Protein AF-F5T922-F1 (afdb_monomer)

Nearest PDB structures (foldseek):
  6jde-assembly2_A  TM=6.653E-01  e=3.713E-01  Escherichia coli K-12
  2cy4-assembly1_A-2  TM=5.438E-01  e=5.668E-01  Mus musculus
  7lc1-assembly2_D  TM=5.507E-01  e=7.667E-01  Homo sapiens
  5fby-assembly1_A  TM=4.965E-01  e=1.321E+00  Thermochaetoides thermophila DSM 1495
  7n6g-assembly1_1N  TM=4.254E-01  e=1.403E+00  Chlamydomonas reinhardtii

Solvent-accessible surface area (backbone atoms only — not comparable to full-atom values): 7107 Å² total; per-residue (Å²): 130,64,79,89,76,38,68,65,56,55,51,49,50,52,52,52,51,52,51,50,54,51,52,53,68,28,68,80,69,74,51,60,97,85,41,49,56,39,75,57,94,65,30,39,36,55,53,43,72,90,57,43,86,72,84,47,70,43,46,55,89,48,45,60,33,36,40,40,33,67,48,75,56,104,84,50,57,28,38,39,40,38,38,38,36,73,71,74,80,67,43,42,48,63,39,53,77,44,78,68,33,51,52,50,50,51,53,49,51,52,50,34,56,75,70,71,42,49,74,45,80,46,128

Secondary structure (DSSP, 8-state):
--GGG-HHHHHHHHHHHHHHHHHHHHHTTT--TT-SEEEETTEEEE--TTS--S--EEEGGGEEEEEEEEEEETTEEEEEEEEEESSSPPEEEEEESSHHHHHHHHHHHHHHHHTT--EEEE-

Radius of gyration: 17.1 Å; Cα contacts (8 Å, |Δi|>4): 175; chains: 1; bounding box: 42×33×53 Å

Sequence (123 aa):
MNPLFNPFNYLLLAVCAFWLFRRISILQTGGKFWEPFHIVGDTLYIHAAFYCIGRRVVPFSEMASVQISQGSGRGGRRYIVKIRRKKGITKYFMIGVNKRGLQKLEELKKALKKHRVGVKEWG

Structure (mmCIF, N/CA/C/O backbone):
data_AF-F5T922-F1
#
_entry.id   AF-F5T922-F1
#
loop_
_atom_site.group_PDB
_atom_site.id
_atom_site.type_symbol
_atom_site.label_atom_id
_atom_site.label_alt_id
_atom_site.label_comp_id
_atom_site.label_asym_id
_atom_site.label_entity_id
_atom_site.label_seq_id
_atom_site.pdbx_PDB_ins_code
_atom_site.Cartn_x
_atom_site.Cartn_y
_atom_site.Cartn_z
_atom_site.occupancy
_atom_site.B_iso_or_equiv
_atom_site.auth_seq_id
_atom_site.auth_comp_id
_atom_site.auth_asym_id
_atom_site.auth_atom_id
_atom_site.pdbx_PDB_model_num
ATOM 1 N N . MET A 1 1 ? 26.610 -2.809 -37.939 1.00 54.25 1 MET A N 1
ATOM 2 C CA . MET A 1 1 ? 25.897 -3.246 -36.716 1.00 54.25 1 MET A CA 1
ATOM 3 C C . MET A 1 1 ? 24.415 -3.324 -37.041 1.00 54.25 1 MET A C 1
ATOM 5 O O . MET A 1 1 ? 23.863 -2.318 -37.465 1.00 54.25 1 MET A O 1
ATOM 9 N N . ASN A 1 2 ? 23.790 -4.497 -36.919 1.00 55.84 2 ASN A N 1
ATOM 10 C CA . ASN A 1 2 ? 22.356 -4.644 -37.184 1.00 55.84 2 ASN A CA 1
ATOM 11 C C . ASN A 1 2 ? 21.555 -3.785 -36.188 1.00 55.84 2 ASN A C 1
ATOM 13 O O . ASN A 1 2 ? 21.751 -3.952 -34.982 1.00 55.84 2 ASN A O 1
ATOM 17 N N . PRO A 1 3 ? 20.643 -2.904 -36.640 1.00 61.34 3 PRO A N 1
ATOM 18 C CA . PRO A 1 3 ? 19.868 -2.034 -35.749 1.00 61.34 3 PRO A CA 1
ATOM 19 C C . PRO A 1 3 ? 19.006 -2.824 -34.749 1.00 61.34 3 PRO A C 1
ATOM 21 O O . PRO A 1 3 ? 18.688 -2.321 -33.676 1.00 61.34 3 PRO A O 1
ATOM 24 N N . LEU A 1 4 ? 18.696 -4.089 -35.048 1.00 59.31 4 LEU A N 1
ATOM 25 C CA . LEU A 1 4 ? 17.993 -5.010 -34.150 1.00 59.31 4 LEU A CA 1
ATOM 26 C C . LEU A 1 4 ? 18.775 -5.359 -32.870 1.00 59.31 4 LEU A C 1
ATOM 28 O O . LEU A 1 4 ? 18.150 -5.657 -31.863 1.00 59.31 4 LEU A O 1
ATOM 32 N N . PHE A 1 5 ? 20.111 -5.275 -32.875 1.00 61.69 5 PHE A N 1
ATOM 33 C CA . PHE A 1 5 ? 20.966 -5.637 -31.733 1.00 61.69 5 PHE A CA 1
ATOM 34 C C . PHE A 1 5 ? 21.501 -4.423 -30.957 1.00 61.69 5 PHE A C 1
ATOM 36 O O . PHE A 1 5 ? 22.471 -4.535 -30.208 1.00 61.69 5 PHE A O 1
ATOM 43 N N . ASN A 1 6 ? 20.895 -3.243 -31.124 1.00 79.12 6 ASN A N 1
ATOM 44 C CA . ASN A 1 6 ? 21.275 -2.076 -30.334 1.00 79.12 6 ASN A CA 1
ATOM 45 C C . ASN A 1 6 ? 20.669 -2.184 -28.916 1.00 79.12 6 ASN A C 1
ATOM 47 O O . ASN A 1 6 ? 19.439 -2.210 -28.800 1.00 79.12 6 ASN A O 1
ATOM 51 N N . PRO A 1 7 ? 21.473 -2.193 -27.831 1.00 80.31 7 PRO A N 1
ATOM 52 C CA . PRO A 1 7 ? 20.968 -2.226 -26.453 1.00 80.31 7 PRO A CA 1
ATOM 53 C C . PRO A 1 7 ? 19.975 -1.093 -26.147 1.00 80.31 7 PRO A C 1
ATOM 55 O O . PRO A 1 7 ? 19.072 -1.266 -25.329 1.00 80.31 7 PRO A O 1
ATOM 58 N N . PHE A 1 8 ? 20.080 0.038 -26.852 1.00 84.94 8 PHE A N 1
ATOM 59 C CA . PHE A 1 8 ? 19.135 1.146 -26.747 1.00 84.94 8 PHE A CA 1
ATOM 60 C C . PHE A 1 8 ? 17.705 0.764 -27.166 1.00 84.94 8 PHE A C 1
ATOM 62 O O . PHE A 1 8 ? 16.746 1.158 -26.505 1.00 84.94 8 PHE A O 1
ATOM 69 N N . ASN A 1 9 ? 17.545 -0.053 -28.211 1.00 85.25 9 ASN A N 1
ATOM 70 C CA . ASN A 1 9 ? 16.227 -0.480 -28.691 1.00 85.25 9 ASN A CA 1
ATOM 71 C C . ASN A 1 9 ? 15.551 -1.437 -27.702 1.00 85.25 9 ASN A C 1
ATOM 73 O O . ASN A 1 9 ? 14.354 -1.315 -27.443 1.00 85.25 9 ASN A O 1
ATOM 77 N N . TYR A 1 10 ? 16.322 -2.334 -27.079 1.00 86.25 10 TYR A N 1
ATOM 78 C CA . TYR A 1 10 ? 15.819 -3.195 -26.007 1.00 86.25 10 TYR A CA 1
ATOM 79 C C . TYR A 1 10 ? 15.434 -2.397 -24.759 1.00 86.25 10 TYR A C 1
ATOM 81 O O . TYR A 1 10 ? 14.396 -2.671 -24.157 1.00 86.25 10 TYR A O 1
ATOM 89 N N . LEU A 1 11 ? 16.227 -1.383 -24.392 1.00 88.81 11 LEU A N 1
ATOM 90 C CA . LEU A 1 11 ? 15.896 -0.480 -23.290 1.00 88.81 11 LEU A CA 1
ATOM 91 C C . LEU A 1 11 ? 14.587 0.270 -23.564 1.00 88.81 11 LEU A C 1
ATOM 93 O O . LEU A 1 11 ? 13.709 0.304 -22.701 1.00 88.81 11 LEU A O 1
ATOM 97 N N . LEU A 1 12 ? 14.430 0.829 -24.767 1.00 89.50 12 LEU A N 1
ATOM 98 C CA . LEU A 1 12 ? 13.218 1.539 -25.169 1.00 89.50 12 LEU A CA 1
ATOM 99 C C . LEU A 1 12 ? 11.993 0.616 -25.113 1.00 89.50 12 LEU A C 1
ATOM 101 O O . LEU A 1 12 ? 10.978 0.969 -24.514 1.00 89.50 12 LEU A O 1
ATOM 105 N N . LEU A 1 13 ? 12.110 -0.597 -25.663 1.00 89.06 13 LEU A N 1
ATOM 106 C CA . LEU A 1 13 ? 11.039 -1.590 -25.649 1.00 89.06 13 LEU A CA 1
ATOM 107 C C . LEU A 1 13 ? 10.670 -2.011 -24.220 1.00 89.06 13 LEU A C 1
ATO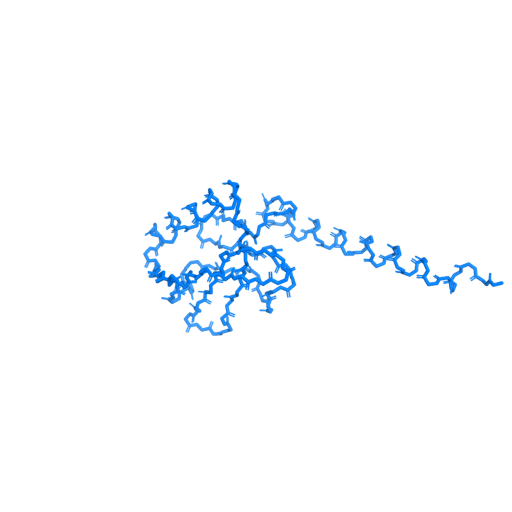M 109 O O . LEU A 1 13 ? 9.485 -2.105 -23.901 1.00 89.06 13 LEU A O 1
ATOM 113 N N . ALA A 1 14 ? 11.654 -2.180 -23.333 1.00 88.06 14 ALA A N 1
ATOM 114 C CA . ALA A 1 14 ? 11.418 -2.476 -21.922 1.00 88.06 14 ALA A CA 1
ATOM 115 C C . ALA A 1 14 ? 10.687 -1.331 -21.197 1.00 88.06 14 ALA A C 1
ATOM 117 O O . ALA A 1 14 ? 9.751 -1.584 -20.434 1.00 88.06 14 ALA A O 1
ATOM 118 N N . VAL A 1 15 ? 11.057 -0.073 -21.460 1.00 89.31 15 V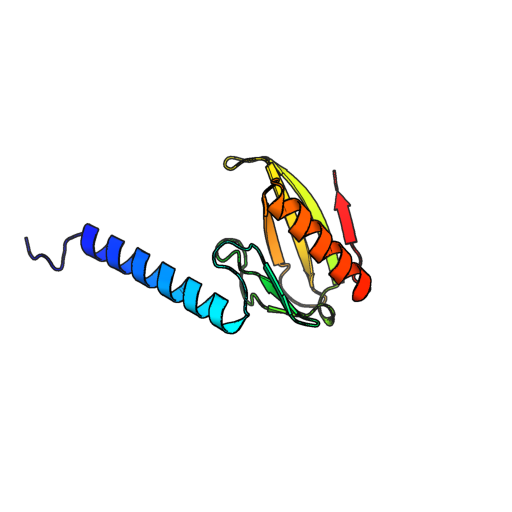AL A N 1
ATOM 119 C CA . VAL A 1 15 ? 10.378 1.107 -20.894 1.00 89.31 15 VAL A CA 1
ATOM 120 C C . VAL A 1 15 ? 8.937 1.208 -21.403 1.00 89.31 15 VAL A C 1
ATOM 122 O O . VAL A 1 15 ? 8.019 1.408 -20.603 1.00 89.31 15 VAL A O 1
ATOM 125 N N . CYS A 1 16 ? 8.712 1.013 -22.705 1.00 89.50 16 CYS A N 1
ATOM 126 C CA . CYS A 1 16 ? 7.376 0.999 -23.301 1.00 89.50 16 CYS A CA 1
ATOM 127 C C . CYS A 1 16 ? 6.509 -0.130 -22.728 1.00 89.50 16 CYS A C 1
ATOM 129 O O . CYS A 1 16 ? 5.378 0.118 -22.304 1.00 89.50 16 CYS A O 1
ATOM 131 N N . ALA A 1 17 ? 7.042 -1.352 -22.646 1.00 88.00 17 ALA A N 1
ATOM 132 C CA . ALA A 1 17 ? 6.344 -2.498 -22.070 1.00 88.00 17 ALA A CA 1
ATOM 133 C C . ALA A 1 17 ? 5.988 -2.262 -20.594 1.00 88.00 17 ALA A C 1
ATOM 135 O O . ALA A 1 17 ? 4.853 -2.509 -20.181 1.00 88.00 17 ALA A O 1
ATOM 136 N N . PHE A 1 18 ? 6.916 -1.710 -19.804 1.00 85.06 18 PHE A N 1
ATOM 137 C CA . PHE A 1 18 ? 6.659 -1.335 -18.414 1.00 85.06 18 PHE A CA 1
ATOM 138 C C . PHE A 1 18 ? 5.543 -0.288 -18.301 1.00 85.06 18 PHE A C 1
ATOM 140 O O . PHE A 1 18 ? 4.645 -0.419 -17.462 1.00 85.06 18 PHE A O 1
ATOM 147 N N . TRP A 1 19 ? 5.571 0.738 -19.153 1.00 85.12 19 TRP A N 1
ATOM 148 C CA . TRP A 1 19 ? 4.567 1.797 -19.156 1.00 85.12 19 TRP A CA 1
ATOM 149 C C . TRP A 1 19 ? 3.171 1.268 -19.509 1.00 85.12 19 TRP A C 1
ATOM 151 O O . TRP A 1 19 ? 2.204 1.571 -18.803 1.00 85.12 19 TRP A O 1
ATOM 161 N N . LEU A 1 20 ? 3.070 0.414 -20.532 1.00 85.00 20 LEU A N 1
ATOM 162 C CA . LEU A 1 20 ? 1.821 -0.242 -20.928 1.00 85.00 20 LEU A CA 1
ATOM 163 C C . LEU A 1 20 ? 1.293 -1.167 -19.828 1.00 85.00 20 LEU A C 1
ATOM 165 O O . LEU A 1 20 ? 0.130 -1.052 -19.441 1.00 85.00 20 LEU A O 1
ATOM 169 N N . PHE A 1 21 ? 2.147 -2.019 -19.253 1.00 82.25 21 PHE A N 1
ATOM 170 C CA . PHE A 1 21 ? 1.774 -2.905 -18.148 1.00 82.25 21 PHE A CA 1
ATOM 171 C C . PHE A 1 21 ? 1.206 -2.124 -16.957 1.00 82.25 21 PHE A C 1
ATOM 173 O O . PHE A 1 21 ? 0.165 -2.478 -16.395 1.00 82.25 21 PHE A O 1
ATOM 180 N N . ARG A 1 22 ? 1.864 -1.020 -16.581 1.00 76.25 22 ARG A N 1
ATOM 181 C CA . ARG A 1 22 ? 1.379 -0.125 -15.526 1.00 76.25 22 ARG A CA 1
ATOM 182 C C . ARG A 1 22 ? 0.019 0.458 -15.884 1.00 76.25 22 ARG A C 1
ATOM 184 O O . ARG A 1 22 ? -0.886 0.404 -15.054 1.00 76.25 22 ARG A O 1
ATOM 191 N N . ARG A 1 23 ? -0.139 0.979 -17.103 1.00 79.56 23 ARG A N 1
ATOM 192 C CA . ARG A 1 23 ? -1.385 1.607 -17.551 1.00 79.56 23 ARG A CA 1
ATOM 193 C C . ARG A 1 23 ? -2.557 0.626 -17.543 1.00 79.56 23 ARG A C 1
ATOM 195 O O . ARG A 1 23 ? -3.606 0.964 -17.006 1.00 79.56 23 ARG A O 1
ATOM 202 N N . ILE A 1 24 ? -2.356 -0.602 -18.019 1.00 77.88 24 ILE A N 1
ATOM 203 C CA . ILE A 1 24 ? -3.371 -1.667 -17.978 1.00 77.88 24 ILE A CA 1
ATOM 204 C C . ILE A 1 24 ? -3.730 -2.022 -16.528 1.00 77.88 24 ILE A C 1
ATOM 206 O O . ILE A 1 24 ? -4.907 -2.071 -16.176 1.00 77.88 24 ILE A O 1
ATOM 210 N N . SER A 1 25 ? -2.730 -2.182 -15.654 1.00 71.81 25 SER A N 1
ATOM 211 C CA . SER A 1 25 ? -2.946 -2.501 -14.233 1.00 71.81 25 SER A CA 1
ATOM 212 C C . SER A 1 25 ? -3.733 -1.427 -13.470 1.00 71.81 25 SER A C 1
ATOM 214 O O . SER A 1 25 ? -4.243 -1.721 -12.392 1.00 71.81 25 SER A O 1
ATOM 216 N N . ILE A 1 26 ? -3.771 -0.192 -13.970 1.00 72.50 26 ILE A N 1
ATOM 217 C CA . ILE A 1 26 ? -4.477 0.939 -13.359 1.00 72.50 26 ILE A CA 1
ATOM 218 C C . ILE A 1 26 ? -5.870 1.115 -13.969 1.00 72.50 26 ILE A C 1
ATOM 220 O O . ILE A 1 26 ? -6.819 1.394 -13.241 1.00 72.50 26 ILE A O 1
ATOM 224 N N . LEU A 1 27 ? -6.014 0.902 -15.282 1.00 72.94 27 LEU A N 1
ATOM 225 C CA . LEU A 1 27 ? -7.314 0.921 -15.964 1.00 72.94 27 LEU A CA 1
ATOM 226 C C . LEU A 1 27 ? -8.281 -0.116 -15.384 1.00 72.94 27 LEU A C 1
ATOM 228 O O . LEU A 1 27 ? -9.467 0.160 -15.267 1.00 72.94 27 LEU A O 1
ATOM 232 N N . GLN A 1 28 ? -7.770 -1.273 -14.956 1.00 67.00 28 GLN A N 1
ATOM 233 C CA . GLN A 1 28 ? -8.582 -2.306 -14.307 1.00 67.00 28 GLN A CA 1
ATOM 234 C C . GLN A 1 28 ? -9.137 -1.895 -12.933 1.00 67.00 28 GLN A C 1
ATOM 236 O O . GLN A 1 28 ? -10.056 -2.541 -12.441 1.00 67.00 28 GLN A O 1
ATOM 241 N N . THR A 1 29 ? -8.580 -0.867 -12.286 1.00 67.19 29 THR A N 1
ATOM 242 C CA . THR A 1 29 ? -8.900 -0.536 -10.888 1.00 67.19 29 THR A CA 1
ATOM 243 C C . THR A 1 29 ? -9.358 0.906 -10.671 1.00 67.19 29 THR A C 1
ATOM 245 O O . THR A 1 29 ? -9.859 1.191 -9.592 1.00 67.19 29 THR A O 1
ATOM 248 N N . GLY A 1 30 ? -9.195 1.814 -11.644 1.00 67.88 30 GLY A N 1
ATOM 249 C CA . GLY A 1 30 ? -9.692 3.200 -11.581 1.00 67.88 30 GLY A CA 1
ATOM 250 C C . GLY A 1 30 ? -8.771 4.231 -10.904 1.00 67.88 30 G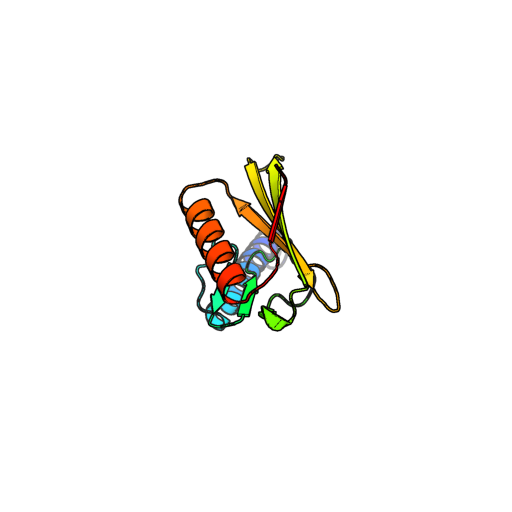LY A C 1
ATOM 251 O O . GLY A 1 30 ? -9.204 5.347 -10.626 1.00 67.88 30 GLY A O 1
ATOM 252 N N . GLY A 1 31 ? -7.503 3.894 -10.638 1.00 74.50 31 GLY A N 1
ATOM 253 C CA . GLY A 1 31 ? -6.542 4.786 -9.961 1.00 74.50 31 GLY A CA 1
ATOM 254 C C . GLY A 1 31 ? -5.772 5.747 -10.884 1.00 74.50 31 GLY A C 1
ATOM 255 O O . GLY A 1 31 ? -5.867 5.688 -12.108 1.00 74.50 31 GLY A O 1
ATOM 256 N N . LYS A 1 32 ? -4.936 6.627 -10.312 1.00 78.69 32 LYS A N 1
ATOM 257 C CA . LYS A 1 32 ? -3.954 7.425 -11.080 1.00 78.69 32 LYS A CA 1
ATOM 258 C C . LYS A 1 32 ? -2.614 6.702 -11.216 1.00 78.69 32 LYS A C 1
ATOM 260 O O . LYS A 1 32 ? -2.212 5.921 -10.357 1.00 78.69 32 LYS A O 1
ATOM 265 N N . PHE A 1 33 ? -1.848 7.049 -12.257 1.00 71.00 33 PHE A N 1
ATOM 266 C CA . PHE A 1 33 ? -0.581 6.374 -12.580 1.00 71.00 33 PHE A CA 1
ATOM 267 C C . PHE A 1 33 ? 0.466 6.377 -11.457 1.00 71.00 33 PHE A C 1
ATOM 269 O O . PHE A 1 33 ? 1.194 5.400 -11.268 1.00 71.00 33 PHE A O 1
ATOM 276 N N . TRP A 1 34 ? 0.519 7.468 -10.699 1.00 74.62 34 TRP A N 1
ATOM 277 C CA . TRP A 1 34 ? 1.488 7.687 -9.625 1.00 74.62 34 TRP A CA 1
ATOM 278 C C . TRP A 1 34 ? 0.886 7.532 -8.225 1.00 74.62 34 TRP A C 1
ATOM 280 O O . TRP A 1 34 ? 1.544 7.853 -7.237 1.00 74.62 34 TRP A O 1
ATOM 290 N N . GLU A 1 35 ? -0.360 7.065 -8.116 1.00 83.19 35 GLU A N 1
ATOM 291 C CA . GLU A 1 35 ? -0.952 6.804 -6.807 1.00 83.19 35 GLU A CA 1
ATOM 292 C C . GLU A 1 35 ? -0.378 5.516 -6.199 1.00 83.19 35 GLU A C 1
ATOM 294 O O . GLU A 1 35 ? -0.181 4.528 -6.911 1.00 83.19 35 GLU A O 1
ATOM 299 N N . PRO A 1 36 ? -0.088 5.501 -4.885 1.00 85.25 36 PRO A N 1
ATOM 300 C CA . PRO A 1 36 ? 0.452 4.318 -4.219 1.00 85.25 36 PRO A CA 1
ATOM 301 C C . PRO A 1 36 ? -0.591 3.198 -4.100 1.00 85.25 36 PRO A C 1
ATOM 303 O O . PRO A 1 36 ? -0.242 2.017 -4.167 1.00 85.25 36 PRO A O 1
ATOM 306 N N . PHE A 1 37 ? -1.865 3.563 -3.949 1.00 88.88 37 PHE A N 1
ATOM 307 C CA . PHE A 1 37 ? -3.003 2.657 -3.858 1.00 88.88 37 PHE A CA 1
ATOM 308 C C . PHE A 1 37 ? -4.294 3.366 -4.295 1.00 88.88 37 PHE A C 1
ATOM 310 O O . PHE A 1 37 ? -4.341 4.595 -4.369 1.00 88.88 37 PHE A O 1
ATOM 317 N N . HIS A 1 38 ? -5.338 2.581 -4.535 1.00 89.50 38 HIS A N 1
ATOM 318 C CA . HIS A 1 38 ? -6.696 3.034 -4.807 1.00 89.50 38 HIS A CA 1
ATOM 319 C C . HIS A 1 38 ? -7.691 2.178 -4.006 1.00 89.50 38 HIS A C 1
ATOM 321 O O . HIS A 1 38 ? -7.451 0.987 -3.808 1.00 89.50 38 HIS A O 1
ATOM 327 N N . ILE A 1 39 ? -8.770 2.769 -3.494 1.00 89.69 39 ILE A N 1
ATOM 328 C CA . ILE A 1 39 ? -9.782 2.064 -2.692 1.00 89.69 39 ILE A CA 1
ATOM 329 C C . ILE A 1 39 ? -11.089 2.079 -3.473 1.00 89.69 39 ILE A C 1
ATOM 331 O O . ILE A 1 39 ? -11.580 3.150 -3.815 1.00 89.69 39 ILE A O 1
ATOM 335 N N . VAL A 1 40 ? -11.658 0.899 -3.725 1.00 88.44 40 VAL A N 1
ATOM 336 C CA . VAL A 1 40 ? -12.969 0.755 -4.374 1.00 88.44 40 VAL A CA 1
ATOM 337 C C . VAL A 1 40 ? -13.836 -0.136 -3.502 1.00 88.44 40 VAL A C 1
ATOM 339 O O . VAL A 1 40 ? -13.521 -1.315 -3.314 1.00 88.44 40 VAL A O 1
ATOM 342 N N . GLY A 1 41 ? -14.909 0.439 -2.953 1.00 87.75 41 GLY A N 1
ATOM 343 C CA . GLY A 1 41 ? -15.789 -0.241 -2.001 1.00 87.75 41 GLY A CA 1
ATOM 344 C C . GLY A 1 41 ? -14.991 -0.823 -0.835 1.00 87.75 41 GLY A C 1
ATOM 345 O O . GLY A 1 41 ? -14.336 -0.087 -0.097 1.00 87.75 41 GLY A O 1
ATOM 346 N N . ASP A 1 42 ? -14.988 -2.152 -0.740 1.00 91.81 42 ASP A N 1
ATOM 347 C CA . ASP A 1 42 ? -14.380 -2.898 0.366 1.00 91.81 42 ASP A CA 1
ATOM 348 C C . ASP A 1 42 ? -12.979 -3.445 0.033 1.00 91.81 42 ASP A C 1
ATOM 350 O O . ASP A 1 42 ? -12.456 -4.330 0.722 1.00 91.81 42 ASP A O 1
ATOM 354 N N . THR A 1 43 ? -12.363 -2.954 -1.045 1.00 91.44 43 THR A N 1
ATOM 355 C CA . THR A 1 43 ? -11.103 -3.491 -1.562 1.00 91.44 43 THR A CA 1
ATOM 356 C C . THR A 1 43 ? -10.035 -2.421 -1.735 1.00 91.44 43 THR A C 1
ATOM 358 O O . THR A 1 43 ? -10.246 -1.391 -2.375 1.00 91.44 43 THR A O 1
ATOM 361 N N . LEU A 1 44 ? -8.845 -2.712 -1.205 1.00 91.06 44 LEU A N 1
ATOM 362 C CA . LEU A 1 44 ? -7.639 -1.921 -1.399 1.00 91.06 44 LEU A CA 1
ATOM 363 C C . LEU A 1 44 ? -6.820 -2.482 -2.567 1.00 91.06 44 LEU A C 1
ATOM 365 O O . LEU A 1 44 ? -6.331 -3.612 -2.522 1.00 91.06 44 LEU A O 1
ATOM 369 N N . TYR A 1 45 ? -6.614 -1.661 -3.588 1.00 88.62 45 TYR A N 1
ATOM 370 C CA . TYR A 1 45 ? -5.767 -1.953 -4.738 1.00 88.62 45 TYR A CA 1
ATOM 371 C C . TYR A 1 45 ? -4.417 -1.273 -4.569 1.00 88.62 45 TYR A C 1
ATOM 373 O O . TYR A 1 45 ? -4.329 -0.049 -4.539 1.00 88.62 45 TYR A O 1
ATOM 381 N N . ILE A 1 46 ? -3.343 -2.052 -4.463 1.00 87.44 46 ILE A N 1
ATOM 382 C CA . ILE A 1 46 ? -1.995 -1.507 -4.294 1.00 87.44 46 ILE A CA 1
ATOM 383 C C . ILE A 1 46 ? -1.326 -1.339 -5.660 1.00 87.44 46 ILE A C 1
ATOM 385 O O . ILE A 1 46 ? -1.141 -2.298 -6.410 1.00 87.44 46 ILE A O 1
ATOM 389 N N . HIS A 1 47 ? -0.907 -0.113 -5.966 1.00 80.00 47 HIS A N 1
ATOM 390 C CA . HIS A 1 47 ? -0.288 0.254 -7.238 1.00 80.00 47 HIS A CA 1
ATOM 391 C C . HIS A 1 47 ? 1.238 0.359 -7.169 1.00 80.00 47 HIS A C 1
ATOM 393 O O . HIS A 1 47 ? 1.875 0.468 -8.216 1.00 80.00 47 HIS A O 1
ATOM 399 N N . ALA A 1 48 ? 1.849 0.270 -5.986 1.00 69.94 48 ALA A N 1
ATOM 400 C CA . ALA A 1 48 ? 3.302 0.252 -5.805 1.00 69.94 48 ALA A CA 1
ATOM 401 C C . ALA A 1 48 ? 3.929 -1.074 -6.299 1.00 69.94 48 ALA A C 1
ATOM 403 O O . ALA A 1 48 ? 4.249 -1.969 -5.518 1.00 69.94 48 ALA A O 1
ATOM 404 N N . ALA A 1 49 ? 4.093 -1.201 -7.620 1.00 54.44 49 ALA A N 1
ATOM 405 C CA . ALA A 1 49 ? 4.439 -2.445 -8.315 1.00 54.44 49 ALA A CA 1
ATOM 406 C C . ALA A 1 49 ? 5.759 -3.106 -7.870 1.00 54.44 49 ALA A C 1
ATOM 408 O O . ALA A 1 49 ? 5.852 -4.327 -7.938 1.00 54.44 49 ALA A O 1
ATOM 409 N N . PHE A 1 50 ? 6.744 -2.332 -7.403 1.00 59.84 50 PHE A N 1
ATOM 410 C CA . PHE A 1 50 ? 8.071 -2.850 -7.034 1.00 59.84 50 PHE A CA 1
ATOM 411 C C . PHE A 1 50 ? 8.156 -3.428 -5.618 1.00 59.84 50 PHE A C 1
ATOM 413 O O . PHE A 1 50 ? 9.025 -4.245 -5.343 1.00 59.84 50 PHE A O 1
ATOM 420 N N . TYR A 1 51 ? 7.259 -3.022 -4.719 1.00 62.59 51 TYR A N 1
ATOM 421 C CA . TYR A 1 51 ? 7.327 -3.386 -3.300 1.00 62.59 51 TYR A CA 1
ATOM 422 C C . TYR A 1 51 ? 6.194 -4.330 -2.881 1.00 62.59 51 TYR A C 1
ATOM 424 O O . TYR A 1 51 ? 6.016 -4.608 -1.710 1.00 62.59 51 TYR A O 1
ATOM 432 N N . CYS A 1 52 ? 5.391 -4.841 -3.809 1.00 63.00 52 CYS A N 1
ATOM 433 C CA . CYS A 1 52 ? 4.302 -5.752 -3.474 1.00 63.00 52 CYS A CA 1
ATOM 434 C C . CYS A 1 52 ? 4.520 -7.113 -4.125 1.00 63.00 52 CYS A C 1
ATOM 436 O O . CYS A 1 52 ? 4.294 -7.280 -5.320 1.00 63.00 52 CYS A O 1
ATOM 438 N N . ILE A 1 53 ? 4.915 -8.096 -3.314 1.00 65.62 53 ILE A N 1
ATOM 439 C CA . ILE A 1 53 ? 5.042 -9.494 -3.739 1.00 65.62 53 ILE A CA 1
ATOM 440 C C . ILE A 1 53 ? 3.645 -10.127 -3.816 1.00 65.62 53 ILE A C 1
ATOM 442 O O . ILE A 1 53 ? 2.906 -10.131 -2.828 1.00 65.62 53 ILE A O 1
ATOM 446 N N . GLY A 1 54 ? 3.275 -10.689 -4.971 1.00 72.75 54 GLY A N 1
ATOM 447 C CA . GLY A 1 54 ? 2.019 -11.423 -5.199 1.00 72.75 54 GLY A CA 1
ATOM 448 C C . GLY A 1 54 ? 0.785 -10.541 -5.459 1.00 72.75 54 GLY A C 1
ATOM 449 O O . GLY A 1 54 ? 0.901 -9.403 -5.905 1.00 72.75 54 GLY A O 1
ATOM 450 N N . ARG A 1 55 ? -0.422 -11.063 -5.163 1.00 76.62 55 ARG A N 1
ATOM 451 C CA . ARG A 1 55 ? -1.715 -10.380 -5.419 1.00 76.62 55 ARG A CA 1
ATOM 452 C C . ARG A 1 55 ? -1.740 -8.955 -4.840 1.00 76.62 55 ARG A C 1
ATOM 454 O O . ARG A 1 55 ? -1.454 -8.779 -3.654 1.00 76.62 55 ARG A O 1
ATOM 461 N N . ARG A 1 56 ? -2.087 -7.973 -5.682 1.00 80.88 56 ARG A N 1
ATOM 462 C CA . ARG A 1 56 ? -2.150 -6.526 -5.368 1.00 80.88 56 ARG A CA 1
ATOM 463 C C . ARG A 1 56 ? -3.508 -6.058 -4.842 1.00 80.88 56 ARG A C 1
ATOM 465 O O . ARG A 1 56 ? -3.629 -4.945 -4.347 1.00 80.88 56 ARG A O 1
ATOM 472 N N . VAL A 1 57 ? -4.510 -6.918 -4.972 1.00 86.69 57 VAL A N 1
ATOM 473 C CA . VAL A 1 57 ? -5.880 -6.710 -4.510 1.00 86.69 57 VAL A CA 1
ATOM 474 C C . VAL A 1 57 ? -5.988 -7.263 -3.095 1.00 86.69 57 VAL A C 1
ATOM 476 O O . VAL A 1 57 ? -5.737 -8.453 -2.886 1.00 86.69 57 VAL A O 1
ATOM 479 N N . VAL A 1 58 ? -6.318 -6.406 -2.132 1.00 89.38 58 VAL A N 1
ATOM 480 C CA . VAL A 1 58 ? -6.445 -6.765 -0.718 1.00 89.38 58 VAL A CA 1
ATOM 481 C C . VAL A 1 58 ? -7.807 -6.291 -0.198 1.00 89.38 58 VAL A C 1
ATOM 483 O O . VAL A 1 58 ? -7.960 -5.116 0.133 1.00 89.38 58 VAL A O 1
ATOM 486 N N . PRO A 1 59 ? -8.805 -7.183 -0.115 1.00 92.81 59 PRO A N 1
ATOM 487 C CA . PRO A 1 59 ? -10.068 -6.896 0.558 1.00 92.81 59 PRO A CA 1
ATOM 488 C C . PRO A 1 59 ? -9.850 -6.550 2.035 1.00 92.81 59 PRO A C 1
ATOM 490 O O . PRO A 1 59 ? -9.031 -7.187 2.706 1.00 92.81 59 PRO A O 1
ATOM 493 N N . PHE A 1 60 ? -10.602 -5.587 2.575 1.00 94.12 60 PHE A N 1
ATOM 494 C CA . PHE A 1 60 ? -10.505 -5.231 3.999 1.00 94.12 60 PHE A CA 1
ATOM 495 C C . PHE A 1 60 ? -10.886 -6.401 4.916 1.00 94.12 60 PHE A C 1
ATOM 497 O O . PHE A 1 60 ? -10.282 -6.577 5.973 1.00 94.12 60 PHE A O 1
ATOM 504 N N . SER A 1 61 ? -11.812 -7.260 4.483 1.00 92.56 61 SER A N 1
ATOM 505 C CA . SER A 1 61 ? -12.233 -8.469 5.207 1.00 92.56 61 SER A CA 1
ATOM 506 C C . SER A 1 61 ? -11.092 -9.467 5.455 1.00 92.56 61 SER A C 1
ATOM 508 O O . SER A 1 61 ? -11.122 -10.218 6.436 1.00 92.56 61 SER A O 1
ATOM 510 N N . GLU A 1 62 ? -10.063 -9.459 4.606 1.00 93.50 62 GLU A N 1
ATOM 511 C CA . GLU A 1 62 ? -8.889 -10.327 4.709 1.00 93.50 62 GLU A CA 1
ATOM 512 C C . GLU A 1 62 ? -7.757 -9.713 5.547 1.00 93.50 62 GLU A C 1
ATOM 514 O O . GLU A 1 62 ? -6.767 -10.392 5.844 1.00 93.50 62 GLU A O 1
ATOM 519 N N . MET A 1 63 ? -7.873 -8.441 5.936 1.00 93.94 63 MET A N 1
ATOM 520 C CA . MET A 1 63 ? -6.882 -7.764 6.765 1.00 93.94 63 MET A CA 1
ATOM 521 C C . MET A 1 63 ? -7.056 -8.181 8.229 1.00 93.94 63 MET A C 1
ATOM 523 O O . MET A 1 63 ? -8.155 -8.172 8.776 1.00 93.94 63 MET A O 1
ATOM 527 N N . ALA A 1 64 ? -5.956 -8.568 8.870 1.00 94.00 64 ALA A N 1
ATOM 528 C CA . ALA A 1 64 ? -5.913 -8.840 10.304 1.00 94.00 64 ALA A CA 1
ATOM 529 C C . ALA A 1 64 ? -5.532 -7.575 11.083 1.00 94.00 64 ALA A C 1
ATOM 531 O O . ALA A 1 64 ? -6.106 -7.276 12.122 1.00 94.00 64 ALA A O 1
ATOM 532 N N . SER A 1 65 ? -4.542 -6.834 10.585 1.00 93.81 65 SER A N 1
ATOM 533 C CA . SER A 1 65 ? -4.144 -5.532 11.126 1.00 93.81 65 SER A CA 1
ATOM 534 C C . SER A 1 65 ? -3.319 -4.759 10.108 1.00 93.81 65 SER A C 1
ATOM 536 O O . SER A 1 65 ? -2.691 -5.341 9.217 1.00 93.81 65 SER A O 1
ATOM 538 N N . VAL A 1 66 ? -3.295 -3.442 10.271 1.00 95.12 66 VAL A N 1
ATOM 539 C CA . VAL A 1 66 ? -2.440 -2.543 9.504 1.00 95.12 66 VAL A CA 1
ATOM 540 C C . VAL A 1 66 ? -1.492 -1.834 10.455 1.00 95.12 66 VAL A C 1
ATOM 542 O O . VAL A 1 66 ? -1.902 -1.299 11.481 1.00 95.12 66 VAL A O 1
ATOM 545 N N . GLN A 1 67 ? -0.210 -1.854 10.122 1.00 94.69 67 GLN A N 1
ATOM 546 C CA . GLN A 1 67 ? 0.829 -1.114 10.818 1.00 94.69 67 GLN A CA 1
ATOM 547 C C . GLN A 1 67 ? 1.288 0.025 9.918 1.00 94.69 67 GLN A C 1
ATOM 549 O O . GLN A 1 67 ? 1.567 -0.194 8.739 1.00 94.69 67 GLN A O 1
ATOM 554 N N . ILE A 1 68 ? 1.346 1.228 10.469 1.00 94.25 68 ILE A N 1
ATOM 555 C CA . ILE A 1 68 ? 1.817 2.422 9.777 1.00 94.25 68 ILE A CA 1
ATOM 556 C C . ILE A 1 68 ? 3.014 2.927 10.566 1.00 94.25 68 ILE A C 1
ATOM 558 O O . ILE A 1 68 ? 2.874 3.257 11.740 1.00 94.25 68 ILE A O 1
ATOM 562 N N . SER A 1 69 ? 4.182 2.966 9.937 1.00 92.00 69 SER A N 1
ATOM 563 C CA . SER A 1 69 ? 5.388 3.528 10.541 1.00 92.00 69 SER A CA 1
ATOM 564 C C . SER A 1 69 ? 5.996 4.592 9.647 1.00 92.00 69 SER A C 1
ATOM 566 O O . SER A 1 69 ? 5.832 4.562 8.424 1.00 92.00 69 SER A O 1
ATOM 568 N N . GLN A 1 70 ? 6.693 5.551 10.243 1.00 90.44 70 GLN A N 1
ATOM 569 C CA . GLN A 1 70 ? 7.498 6.491 9.479 1.00 90.44 70 GLN A CA 1
ATOM 570 C C . GLN A 1 70 ? 8.905 5.918 9.276 1.00 90.44 70 GLN A C 1
ATOM 572 O O . GLN A 1 70 ? 9.497 5.338 10.177 1.00 90.44 70 GLN A O 1
ATOM 577 N N . GLY A 1 71 ? 9.440 6.049 8.064 1.00 84.12 71 GLY A N 1
ATOM 578 C CA . GLY A 1 71 ? 10.793 5.623 7.724 1.00 84.12 71 GLY A CA 1
ATOM 579 C C . GLY A 1 71 ? 11.511 6.668 6.877 1.00 84.12 71 GLY A C 1
ATOM 580 O O . GLY A 1 71 ? 10.895 7.390 6.086 1.00 84.12 71 GLY A O 1
ATOM 581 N N . SER A 1 72 ? 12.828 6.749 7.030 1.00 78.94 72 SER A N 1
ATOM 582 C CA . SER A 1 72 ? 13.721 7.561 6.202 1.00 78.94 72 SER A CA 1
ATOM 583 C C . SER A 1 72 ? 14.716 6.655 5.469 1.00 78.94 72 SER A C 1
ATOM 585 O O . SER A 1 72 ? 15.152 5.632 5.987 1.00 78.94 72 SER A O 1
ATOM 587 N N . GLY A 1 73 ? 15.052 6.999 4.225 1.00 70.12 73 GLY A N 1
ATOM 588 C CA . GLY A 1 73 ? 16.034 6.257 3.430 1.00 70.12 73 GLY A CA 1
ATOM 589 C C . GLY A 1 73 ? 16.521 7.058 2.225 1.00 70.12 73 GLY A C 1
ATOM 590 O O . GLY A 1 73 ? 16.176 8.232 2.081 1.00 70.12 73 GLY A O 1
ATOM 591 N N . ARG A 1 74 ? 17.264 6.408 1.313 1.00 64.88 74 ARG A N 1
ATOM 592 C CA . ARG A 1 74 ? 17.875 7.009 0.098 1.00 64.88 74 ARG A CA 1
ATOM 593 C C . ARG A 1 74 ? 16.901 7.718 -0.867 1.00 64.88 74 ARG A C 1
ATOM 595 O O . ARG A 1 74 ? 17.336 8.281 -1.859 1.00 64.88 74 ARG A O 1
ATOM 602 N N . GLY A 1 75 ? 15.598 7.723 -0.583 1.00 67.00 75 GLY A N 1
ATOM 603 C CA . GLY A 1 75 ? 14.568 8.415 -1.361 1.00 67.00 75 GLY A CA 1
ATOM 604 C C . GLY A 1 75 ? 13.609 9.265 -0.520 1.00 67.00 75 GLY A C 1
ATOM 605 O O . GLY A 1 75 ? 12.436 9.383 -0.889 1.00 67.00 75 GLY A O 1
ATOM 606 N N . GLY A 1 76 ? 14.085 9.801 0.610 1.00 81.12 76 GLY A N 1
ATOM 607 C CA . GLY A 1 76 ? 13.358 10.728 1.482 1.00 81.12 76 GLY A CA 1
ATOM 608 C C . GLY A 1 76 ? 12.518 10.060 2.574 1.00 81.12 76 GLY A C 1
ATOM 609 O O . GLY A 1 76 ? 12.523 8.838 2.735 1.00 81.12 76 GLY A O 1
ATOM 610 N N . ARG A 1 77 ? 11.792 10.885 3.341 1.00 87.12 77 ARG A N 1
ATOM 611 C CA . ARG A 1 77 ? 10.855 10.421 4.377 1.00 87.12 77 ARG A CA 1
ATOM 612 C C . ARG A 1 77 ? 9.595 9.840 3.737 1.00 87.12 77 ARG A C 1
ATOM 614 O O . ARG A 1 77 ? 9.023 10.433 2.816 1.00 87.12 77 ARG A O 1
ATOM 621 N N . ARG A 1 78 ? 9.154 8.684 4.228 1.00 89.12 78 ARG A N 1
ATOM 622 C CA . ARG A 1 78 ? 7.983 7.950 3.734 1.00 89.12 78 ARG A CA 1
ATOM 623 C C . ARG A 1 78 ? 7.231 7.312 4.896 1.00 89.12 78 ARG A C 1
ATOM 625 O O . ARG A 1 78 ? 7.842 6.913 5.881 1.00 89.12 78 ARG A O 1
ATOM 632 N N . TYR A 1 79 ? 5.923 7.166 4.749 1.00 90.69 79 TYR A N 1
ATOM 633 C CA . TYR A 1 79 ? 5.138 6.254 5.573 1.00 90.69 79 TYR A CA 1
ATOM 634 C C . TYR A 1 79 ? 5.192 4.863 4.958 1.00 90.69 79 TYR A C 1
ATOM 636 O O . TYR A 1 79 ? 4.920 4.693 3.768 1.00 90.69 79 TYR A O 1
ATOM 644 N N . ILE A 1 80 ? 5.541 3.872 5.763 1.00 90.19 80 ILE A N 1
ATOM 645 C CA . ILE A 1 80 ? 5.529 2.463 5.406 1.00 90.19 80 ILE A CA 1
ATOM 646 C C . ILE A 1 80 ? 4.233 1.881 5.955 1.00 90.19 80 ILE A C 1
ATOM 648 O O . ILE A 1 80 ? 3.996 1.877 7.161 1.00 90.19 80 ILE A O 1
ATOM 652 N N . VAL A 1 81 ? 3.386 1.391 5.056 1.00 92.06 81 VAL A N 1
ATOM 653 C CA . VAL A 1 81 ? 2.137 0.722 5.407 1.00 92.06 81 VAL A CA 1
ATOM 654 C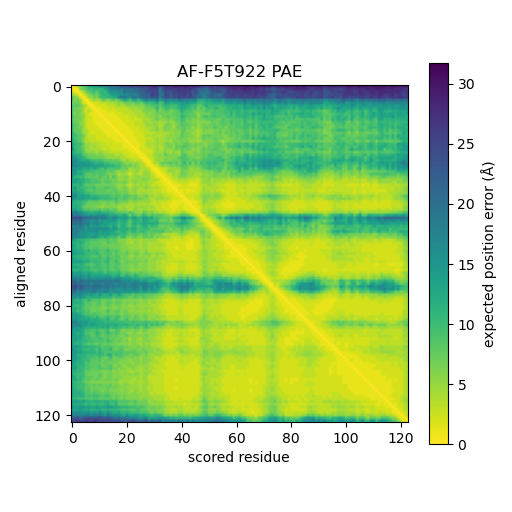 C . VAL A 1 81 ? 2.340 -0.774 5.250 1.00 92.06 81 VAL A C 1
ATOM 656 O O . VAL A 1 81 ? 2.581 -1.264 4.147 1.00 92.06 81 VAL A O 1
ATOM 659 N N . LYS A 1 82 ? 2.225 -1.505 6.3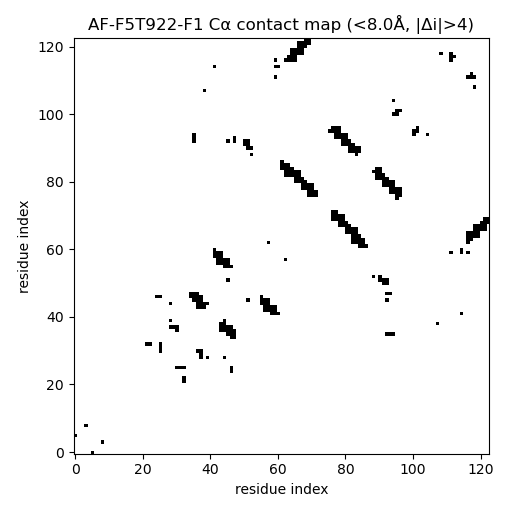57 1.00 92.12 82 LYS A N 1
ATOM 660 C CA . LYS A 1 82 ? 2.334 -2.960 6.426 1.00 92.12 82 LYS A CA 1
ATOM 661 C C . LYS A 1 82 ? 0.975 -3.561 6.765 1.00 92.12 82 LYS A C 1
ATOM 663 O O . LYS A 1 82 ? 0.453 -3.374 7.859 1.00 92.12 82 LYS A O 1
ATOM 668 N N . ILE A 1 83 ? 0.414 -4.322 5.835 1.00 92.94 83 ILE A N 1
ATOM 669 C CA . ILE A 1 83 ? -0.877 -4.993 5.981 1.00 92.94 83 ILE A CA 1
ATOM 670 C C . ILE A 1 83 ? -0.632 -6.460 6.297 1.00 92.94 83 ILE A C 1
ATOM 672 O O . ILE A 1 83 ? -0.241 -7.249 5.429 1.00 92.94 83 ILE A O 1
ATOM 676 N N . ARG A 1 84 ? -0.906 -6.839 7.544 1.00 92.94 84 ARG A N 1
ATOM 677 C CA . ARG A 1 84 ? -0.933 -8.238 7.957 1.00 92.94 84 ARG A CA 1
ATOM 678 C C . ARG A 1 84 ? -2.275 -8.826 7.543 1.00 92.94 84 ARG A C 1
ATOM 680 O O . ARG A 1 84 ? -3.321 -8.363 7.994 1.00 92.94 84 ARG A O 1
ATOM 687 N N . ARG A 1 85 ? -2.252 -9.845 6.687 1.00 92.31 85 ARG A N 1
ATOM 688 C CA . ARG A 1 85 ? -3.457 -10.577 6.273 1.00 92.31 85 ARG A CA 1
ATOM 689 C C . ARG A 1 85 ? -3.773 -11.689 7.271 1.00 92.31 85 ARG A C 1
ATOM 691 O O . ARG A 1 85 ? -2.871 -12.198 7.932 1.00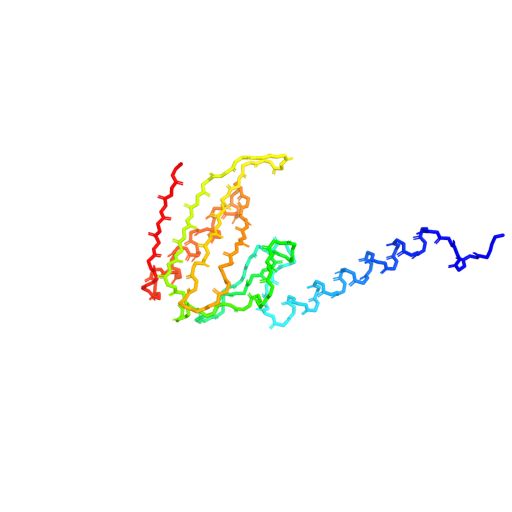 92.31 85 ARG A O 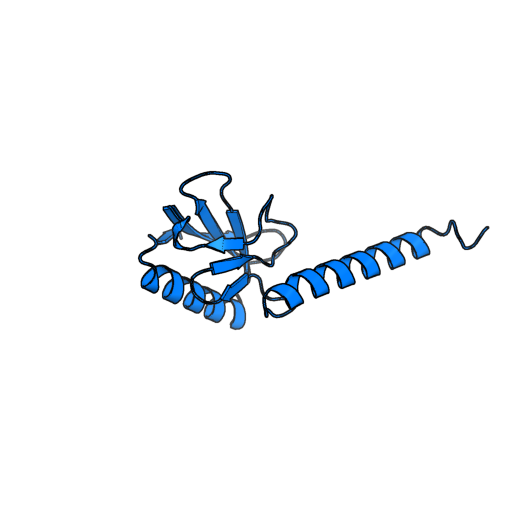1
ATOM 698 N N . LYS A 1 86 ? -5.048 -12.072 7.359 1.00 92.44 86 LYS A N 1
ATOM 699 C CA . LYS A 1 86 ? -5.504 -13.225 8.155 1.00 92.44 86 LYS A CA 1
ATOM 700 C C . LYS A 1 86 ? -4.874 -14.528 7.656 1.00 92.44 86 LYS A C 1
ATOM 702 O O . LYS A 1 86 ? -4.526 -15.386 8.456 1.00 92.44 86 LYS A O 1
ATOM 707 N N . LYS A 1 87 ? -4.702 -14.650 6.335 1.00 88.44 87 LYS A N 1
ATOM 708 C CA . LYS A 1 87 ? -4.009 -15.758 5.667 1.00 88.44 87 LYS A CA 1
ATOM 709 C C . LYS A 1 87 ? -3.104 -15.229 4.546 1.00 88.44 87 LYS A C 1
ATOM 711 O O . LYS A 1 87 ? -3.479 -14.315 3.808 1.00 88.44 87 LYS A O 1
ATOM 716 N N . GLY A 1 88 ? -1.926 -15.833 4.401 1.00 85.75 88 GLY A N 1
ATOM 717 C CA . GLY A 1 88 ? -0.961 -15.538 3.338 1.00 85.75 88 GLY A CA 1
ATOM 718 C C . GLY A 1 88 ? 0.031 -14.410 3.646 1.00 85.75 88 GLY A C 1
ATOM 719 O O . GLY A 1 88 ? 0.210 -13.989 4.786 1.00 85.75 88 GLY A O 1
ATOM 720 N N . ILE A 1 89 ? 0.700 -13.934 2.593 1.00 87.62 89 ILE A N 1
ATOM 721 C CA . ILE A 1 89 ? 1.847 -13.017 2.684 1.00 87.62 89 ILE A CA 1
ATOM 722 C C . ILE A 1 89 ? 1.405 -11.609 3.114 1.00 87.62 89 ILE A C 1
ATOM 724 O O . ILE A 1 89 ? 0.445 -11.049 2.571 1.00 87.62 89 ILE A O 1
ATOM 728 N N . THR A 1 90 ? 2.154 -11.030 4.057 1.00 89.50 90 THR A N 1
ATOM 729 C CA . THR A 1 90 ? 2.029 -9.627 4.482 1.00 89.50 90 THR A CA 1
ATOM 730 C C . THR A 1 90 ? 2.360 -8.688 3.325 1.00 89.50 90 THR A C 1
ATOM 732 O O . THR A 1 90 ? 3.356 -8.873 2.629 1.00 89.50 90 THR A O 1
ATOM 735 N N . LYS A 1 91 ? 1.542 -7.656 3.126 1.00 89.56 91 LYS A N 1
ATOM 736 C CA . LYS A 1 91 ? 1.737 -6.678 2.049 1.00 89.56 91 LYS A CA 1
ATOM 737 C C . LYS A 1 91 ? 2.366 -5.412 2.594 1.00 89.56 91 LYS A C 1
ATOM 739 O O . LYS A 1 91 ? 2.062 -5.012 3.714 1.00 89.56 91 LYS A O 1
ATOM 744 N N . TYR A 1 92 ? 3.223 -4.786 1.800 1.00 88.38 92 TYR A N 1
ATOM 745 C CA . TYR A 1 92 ? 3.877 -3.540 2.159 1.00 88.38 92 TYR A CA 1
ATOM 746 C C . TYR A 1 92 ? 3.827 -2.563 0.991 1.00 88.38 92 TYR A C 1
ATOM 748 O O . TYR A 1 92 ? 4.012 -2.935 -0.165 1.00 88.38 92 TYR A O 1
ATOM 756 N N . PHE A 1 93 ? 3.559 -1.301 1.291 1.00 88.81 93 PHE A N 1
ATOM 757 C CA . PHE A 1 93 ? 3.701 -0.215 0.331 1.00 88.81 93 PHE A CA 1
ATOM 758 C C . PHE A 1 93 ? 4.098 1.067 1.049 1.00 88.81 93 PHE A C 1
ATOM 760 O O . PHE A 1 93 ? 4.005 1.174 2.271 1.00 88.81 93 PHE A O 1
ATOM 767 N N . MET A 1 94 ? 4.582 2.033 0.276 1.00 88.06 94 MET A N 1
ATOM 768 C CA . MET A 1 94 ? 5.091 3.291 0.803 1.00 88.06 94 MET A CA 1
ATOM 769 C C . MET A 1 94 ? 4.246 4.456 0.302 1.00 88.06 94 MET A C 1
ATOM 771 O O . MET A 1 94 ? 3.840 4.484 -0.860 1.00 88.06 94 MET A O 1
ATOM 775 N N . ILE A 1 95 ? 4.034 5.437 1.171 1.00 89.81 95 ILE A N 1
ATOM 776 C CA . ILE A 1 95 ? 3.402 6.715 0.853 1.00 89.81 95 ILE A CA 1
ATOM 777 C C . ILE A 1 95 ? 4.431 7.816 1.119 1.00 89.81 95 ILE A C 1
ATOM 779 O O . ILE A 1 95 ? 5.059 7.849 2.175 1.00 89.81 95 ILE A O 1
ATOM 783 N N . GLY A 1 96 ? 4.639 8.713 0.156 1.00 87.81 96 GLY A N 1
ATOM 784 C CA . GLY A 1 96 ? 5.555 9.842 0.333 1.00 87.81 96 GLY A CA 1
ATOM 785 C C . GLY A 1 96 ? 5.039 10.851 1.362 1.00 87.81 96 GLY A C 1
ATOM 786 O O . GLY A 1 96 ? 3.837 11.102 1.434 1.00 87.81 96 GLY A O 1
ATOM 787 N N . VAL A 1 97 ? 5.945 11.471 2.124 1.00 88.94 97 VAL A N 1
ATOM 788 C CA . VAL A 1 97 ? 5.602 12.569 3.045 1.00 88.94 97 VAL A CA 1
ATOM 789 C C . VAL A 1 97 ? 5.481 13.873 2.248 1.00 88.94 97 VAL A C 1
ATOM 791 O O . VAL A 1 97 ? 6.390 14.694 2.202 1.00 88.94 97 VAL A O 1
ATOM 794 N N . ASN A 1 98 ? 4.361 14.034 1.545 1.00 89.00 98 ASN A N 1
ATOM 795 C CA . ASN A 1 98 ? 3.978 15.266 0.855 1.00 89.00 98 ASN A CA 1
ATOM 796 C C . ASN A 1 98 ? 2.473 15.526 1.052 1.00 89.00 98 ASN A C 1
ATOM 798 O O . ASN A 1 98 ? 1.755 14.647 1.527 1.00 89.00 98 ASN A O 1
ATOM 802 N N . LYS A 1 99 ? 1.974 16.716 0.680 1.00 90.00 99 LYS A N 1
ATOM 803 C CA . LYS A 1 99 ? 0.560 17.097 0.898 1.00 90.00 99 LYS A CA 1
ATOM 804 C C . LYS A 1 99 ? -0.433 16.048 0.367 1.00 90.00 99 LYS A C 1
ATOM 806 O O . LYS A 1 99 ? -1.364 15.673 1.071 1.00 90.00 99 LYS A O 1
ATOM 811 N N . ARG A 1 100 ? -0.198 15.522 -0.842 1.00 88.38 100 ARG A N 1
ATOM 812 C CA . ARG A 1 100 ? -1.054 14.493 -1.467 1.00 88.38 100 ARG A CA 1
ATOM 813 C C . ARG A 1 100 ? -0.965 13.145 -0.747 1.00 88.38 100 ARG A C 1
ATOM 815 O O . ARG A 1 100 ? -1.968 12.462 -0.586 1.00 88.38 100 ARG A O 1
ATOM 822 N N . GLY A 1 101 ? 0.232 12.760 -0.315 1.00 89.69 101 GLY A N 1
ATOM 823 C CA . GLY A 1 101 ? 0.482 11.528 0.422 1.00 89.69 101 GLY A CA 1
ATOM 824 C C . GLY A 1 101 ? -0.172 11.540 1.798 1.00 89.69 101 GLY A C 1
ATOM 825 O O . GLY A 1 101 ? -0.775 10.546 2.179 1.00 89.69 101 GLY A O 1
ATOM 826 N N . LEU A 1 102 ? -0.141 12.675 2.500 1.00 91.75 102 LEU A N 1
ATOM 827 C CA . LEU A 1 102 ? -0.842 12.852 3.774 1.00 91.75 102 LEU A CA 1
ATOM 828 C C . LEU A 1 102 ? -2.362 12.738 3.608 1.00 91.75 102 LEU A C 1
ATOM 830 O O . LEU A 1 102 ? -2.991 11.990 4.350 1.00 91.75 102 LEU A O 1
ATOM 834 N N . GLN A 1 103 ? -2.936 13.386 2.587 1.00 93.25 103 GLN A N 1
ATOM 835 C CA . GLN A 1 103 ? -4.361 13.243 2.257 1.00 93.25 103 GLN A CA 1
ATOM 836 C C . GLN A 1 103 ? -4.733 11.781 1.976 1.00 93.25 103 GLN A C 1
ATOM 838 O O . GLN A 1 103 ? -5.713 11.27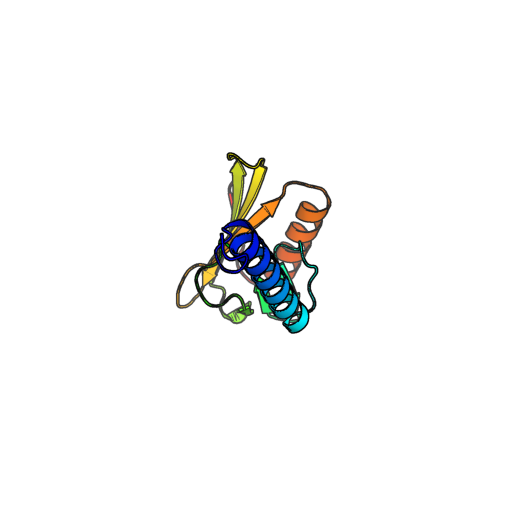1 2.514 1.00 93.25 103 GLN A O 1
ATOM 843 N N . LYS A 1 104 ? -3.917 11.075 1.183 1.00 91.75 104 LYS A N 1
ATOM 844 C CA . LYS A 1 104 ? -4.119 9.648 0.902 1.00 91.75 104 LYS A CA 1
ATOM 845 C C . LYS A 1 104 ? -3.983 8.788 2.156 1.00 91.75 104 LYS A C 1
ATOM 847 O O . LYS A 1 104 ? -4.768 7.869 2.355 1.00 91.75 104 LYS A O 1
ATOM 852 N N . LEU A 1 105 ? -3.015 9.075 3.020 1.00 93.12 105 LEU A N 1
ATOM 853 C CA . LEU A 1 105 ? -2.854 8.362 4.282 1.00 93.12 105 LEU A CA 1
ATOM 854 C C . LEU A 1 105 ? -4.096 8.525 5.169 1.00 93.12 105 LEU A C 1
ATOM 856 O O . LEU A 1 105 ? -4.557 7.553 5.761 1.00 93.12 105 LEU A O 1
ATOM 860 N N . GLU A 1 106 ? -4.663 9.727 5.235 1.00 93.75 106 GLU A N 1
ATOM 861 C CA . GLU A 1 106 ? -5.890 9.989 5.986 1.00 93.75 106 GLU A CA 1
ATOM 862 C C . GLU A 1 106 ? -7.108 9.274 5.376 1.00 93.75 106 GLU A C 1
ATOM 864 O O . GLU A 1 106 ? -7.889 8.660 6.104 1.00 93.75 106 GLU A O 1
ATOM 869 N N . GLU A 1 107 ? -7.237 9.280 4.045 1.00 94.06 107 GLU A N 1
ATOM 870 C CA . GLU A 1 107 ? -8.253 8.517 3.304 1.00 94.06 107 GLU A CA 1
ATOM 871 C C . GLU A 1 107 ? -8.177 7.018 3.643 1.00 94.06 107 GLU A C 1
ATOM 873 O O . GLU A 1 107 ? -9.188 6.394 3.974 1.00 94.06 107 GLU A O 1
ATOM 878 N N . LEU A 1 108 ? -6.964 6.456 3.664 1.00 94.12 108 LEU A N 1
ATOM 879 C CA . LEU A 1 108 ? -6.726 5.071 4.061 1.00 94.12 108 LEU A CA 1
ATOM 880 C C . LEU A 1 108 ? -7.137 4.815 5.514 1.00 94.12 108 LEU A C 1
ATOM 882 O O . LEU A 1 108 ? -7.833 3.838 5.783 1.00 94.12 108 LEU A O 1
ATOM 886 N N . LYS A 1 109 ? -6.738 5.681 6.454 1.00 94.38 109 LYS A N 1
ATOM 887 C CA . LYS A 1 109 ? -7.111 5.544 7.873 1.00 94.38 109 LYS A CA 1
ATOM 888 C C . LYS A 1 109 ? -8.633 5.578 8.055 1.00 94.38 109 LYS A C 1
ATOM 890 O O . LYS A 1 109 ? -9.174 4.755 8.794 1.00 94.38 109 LYS A O 1
ATOM 895 N N . LYS A 1 110 ? -9.336 6.473 7.349 1.00 95.00 110 LYS A N 1
ATOM 896 C CA . LYS A 1 110 ? -10.809 6.554 7.358 1.00 95.00 110 LYS A CA 1
ATOM 897 C C . LYS A 1 110 ? -11.447 5.270 6.832 1.00 95.00 110 LYS A C 1
ATOM 899 O O . LYS A 1 110 ? -12.349 4.741 7.480 1.00 95.00 110 LYS A O 1
ATOM 904 N N . ALA A 1 111 ? -10.953 4.734 5.717 1.00 94.56 111 ALA A N 1
ATOM 905 C CA . ALA A 1 111 ? -11.440 3.470 5.168 1.00 94.56 111 ALA A CA 1
ATOM 906 C C . ALA A 1 111 ? -11.204 2.298 6.137 1.00 94.56 111 ALA A C 1
ATOM 908 O O . ALA A 1 111 ? -12.131 1.556 6.451 1.00 94.56 111 ALA A O 1
ATOM 909 N N . LEU A 1 112 ? -10.000 2.174 6.701 1.00 94.69 112 LEU A N 1
ATOM 910 C CA . LEU A 1 112 ? -9.681 1.126 7.677 1.00 94.69 112 LEU A CA 1
ATOM 911 C C . LEU A 1 112 ? -10.589 1.195 8.911 1.00 94.69 112 LEU A C 1
ATOM 913 O O . LEU A 1 112 ? -11.102 0.164 9.350 1.00 94.69 112 LEU A O 1
ATOM 917 N N . LYS A 1 113 ? -10.855 2.405 9.420 1.00 94.38 113 LYS A N 1
ATOM 918 C CA . LYS A 1 113 ? -11.793 2.629 10.527 1.00 94.38 113 LYS A CA 1
ATOM 919 C C . LYS A 1 113 ? -13.217 2.208 10.156 1.00 94.38 113 LYS A C 1
ATOM 921 O O . LYS A 1 113 ? -13.857 1.508 10.938 1.00 94.38 113 LYS A O 1
ATOM 926 N N . LYS A 1 114 ? -13.694 2.575 8.960 1.00 95.19 114 LYS A N 1
ATOM 927 C CA . LYS A 1 114 ? -15.016 2.178 8.443 1.00 95.19 114 LYS A CA 1
ATOM 928 C C . LYS A 1 114 ? -15.176 0.653 8.403 1.00 95.19 114 LYS A C 1
ATOM 930 O O . LYS A 1 114 ? -16.221 0.143 8.793 1.00 95.19 114 LYS A O 1
ATOM 935 N N . HIS A 1 115 ? -14.127 -0.070 8.012 1.00 94.19 115 HIS A N 1
ATOM 936 C CA . HIS A 1 115 ? -14.119 -1.537 7.946 1.00 94.19 115 HIS A CA 1
ATOM 937 C C . HIS A 1 115 ? -13.689 -2.231 9.249 1.00 94.19 115 HIS A C 1
ATOM 939 O O . HIS A 1 115 ? -13.485 -3.444 9.249 1.00 94.19 115 HIS A O 1
ATOM 945 N N . ARG A 1 116 ? -13.559 -1.491 10.362 1.00 93.38 116 ARG A N 1
ATOM 946 C CA . ARG A 1 116 ? -13.154 -2.014 11.682 1.00 93.38 116 ARG A CA 1
ATOM 947 C C . ARG A 1 116 ? -11.822 -2.780 11.654 1.00 93.38 116 ARG A C 1
ATOM 949 O O . ARG A 1 116 ? -11.616 -3.718 12.421 1.00 93.38 116 ARG A O 1
ATOM 956 N N . VAL A 1 117 ? -10.903 -2.383 10.775 1.00 94.31 117 VAL A N 1
ATOM 957 C CA . VAL A 1 117 ? -9.560 -2.965 10.702 1.00 94.31 117 VAL A CA 1
ATOM 958 C C . VAL A 1 117 ? -8.667 -2.277 11.731 1.00 94.31 117 VAL A C 1
ATOM 960 O O . VAL A 1 117 ? -8.550 -1.053 11.739 1.00 94.31 117 VAL A O 1
ATOM 963 N N . GLY A 1 118 ? -8.012 -3.057 12.595 1.00 92.19 118 GLY A N 1
ATOM 964 C CA . GLY A 1 118 ? -7.107 -2.520 13.612 1.00 92.19 118 GLY A CA 1
ATOM 965 C C . GLY A 1 118 ? -5.887 -1.832 12.995 1.00 92.19 118 GLY A C 1
ATOM 966 O O . GLY A 1 118 ? -5.152 -2.455 12.222 1.00 92.19 118 GLY A O 1
ATOM 967 N N . VAL A 1 119 ? -5.654 -0.571 13.365 1.00 93.38 119 VAL A N 1
ATOM 968 C CA . VAL A 1 119 ? -4.503 0.232 12.925 1.00 93.38 119 VAL A CA 1
ATOM 969 C C . VAL A 1 119 ? -3.554 0.445 14.101 1.00 93.38 119 VAL A C 1
ATOM 971 O O . VAL A 1 119 ? -3.986 0.845 15.178 1.00 93.38 119 VAL A O 1
ATOM 974 N N . LYS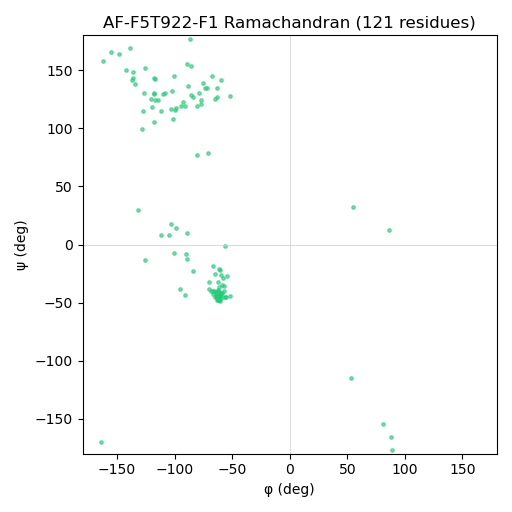 A 1 120 ? -2.263 0.169 13.899 1.00 92.81 120 LYS A N 1
ATOM 975 C CA . LYS A 1 120 ? -1.191 0.470 14.857 1.00 92.81 120 LYS A CA 1
ATOM 976 C C . LYS A 1 120 ? -0.219 1.458 14.231 1.00 92.81 120 LYS A C 1
ATOM 978 O O . LYS A 1 120 ? 0.324 1.180 13.161 1.00 92.81 120 LYS A O 1
ATOM 983 N N . GLU A 1 121 ? 0.004 2.579 14.899 1.00 87.81 121 GLU A N 1
ATOM 984 C CA . GLU A 1 121 ? 0.946 3.608 14.460 1.00 87.81 121 GLU A CA 1
ATOM 985 C C . GLU A 1 121 ? 2.230 3.502 15.281 1.00 87.81 121 GLU A C 1
ATOM 987 O O . GLU A 1 121 ? 2.169 3.362 16.500 1.00 87.81 121 GLU A O 1
ATOM 992 N N . TRP A 1 122 ? 3.376 3.523 14.604 1.00 73.31 122 TRP A N 1
ATOM 993 C CA . TRP A 1 122 ? 4.697 3.538 15.228 1.00 73.31 122 TRP A CA 1
ATOM 994 C C . TRP A 1 122 ? 5.431 4.797 14.767 1.00 73.31 122 TRP A C 1
ATOM 996 O O . TRP A 1 122 ? 5.504 5.055 13.560 1.00 73.31 122 TRP A O 1
ATOM 1006 N N . GLY A 1 123 ? 5.896 5.585 15.737 1.00 57.25 123 GLY A N 1
ATOM 1007 C CA . GLY A 1 123 ? 6.681 6.804 15.525 1.00 57.25 123 GLY A CA 1
ATOM 1008 C C . GLY A 1 123 ? 8.135 6.506 15.215 1.00 57.25 123 GLY A C 1
ATOM 1009 O O . GLY A 1 123 ? 8.652 5.519 15.783 1.00 57.25 123 GLY A O 1
#

Foldseek 3Di:
DPPVPDVVVVVVVVVVVVVVVLVVLCVVPVDDSPDQWDDDDQWIAGSQVPQFDDDRIDGLVQFQAWEWEWDQDPVGIWIWIWTDGPDDDITITIFDPDPVSVVVVVVVVVSNVVSVHHYHYDD

Mean predicted aligned error: 7.03 Å

pLDDT: mean 84.17, std 10.75, range [54.25, 95.19]